Protein 3JTZ (pdb70)

Secondary structure (DSSP, 8-state):
---HHHHHH----SS-EEEE-STTEEEEE-TTS-EEEEEEEEETTEEEEEEEEETTTS-HHHHHHHHHHHHHHHT--

InterPro domains:
  IPR002104 Integrase, catalytic domain [PF00589] (224-384)
  IPR002104 Integrase, catalytic domain [PS51898] (199-393)
  IPR010998 Integrase/recombinase, N-terminal [G3DSA:1.10.150.130] (89-200)
  IPR011010 DNA breaking-rejoining enzyme, catalytic core [SSF56349] (98-392)
  IPR013762 Integrase-like, catalytic domain superfamily [G3DSA:1.10.443.10] (201-398)
  IPR025166 Integrase, DNA-binding domain [PF13356] (3-87)
  IPR038488 Integrase, DNA-binding domain superfamily [G3DSA:3.30.160.390] (1-87)
  IPR044068 Core-binding (CB) domain [PS51900] (96-176)
  IPR050808 Phage Integrase [PTHR30629] (1-405)
  IPR053876 Phage integrase, central domain [PF22022] (98-191)

B-factor: mean 17.86, std 9.56, range [7.32, 62.96]

Solvent-accessible surface area: 5059 Å² total; per-residue (Å²): 100,14,60,59,71,116,0,141,113,50,81,57,52,140,146,68,60,121,30,72,8,44,115,19,0,11,0,19,0,96,59,84,34,56,63,46,0,30,2,98,63,122,100,102,66,154,113,58,113,74,61,15,18,47,10,73,89,44,39,14,75,64,0,73,129,63,19,52,38,41,89,147,121,61,64,139,173

Structure (mmCIF, N/CA/C/O backbone):
data_3JTZ
#
_entry.id   3JTZ
#
_cell.length_a   48.750
_cell.length_b   48.750
_cell.length_c   74.200
_cell.angle_alpha   90.00
_cell.angle_beta   90.00
_cell.angle_gamma   90.00
#
_symmetry.space_group_name_H-M   'P 41 21 2'
#
loop_
_entity.id
_entity.type
_entity.pdbx_description
1 polymer Integrase
2 non-polymer 'SODIUM ION'
3 water water
#
loop_
_atom_site.group_PDB
_atom_site.id
_atom_site.type_symbol
_atom_site.label_atom_id
_atom_site.label_alt_id
_atom_site.label_comp_id
_atom_site.label_asym_id
_atom_site.label_entity_id
_atom_site.label_seq_id
_atom_site.pdbx_PDB_ins_code
_atom_site.Cartn_x
_atom_site.Cartn_y
_atom_site.Cartn_z
_atom_site.occupancy
_atom_site.B_iso_or_equiv
_atom_site.auth_seq_id
_atom_site.auth_comp_id
_atom_site.auth_asym_id
_atom_site.auth_atom_id
_atom_site.pdbx_PDB_model_num
ATOM 1 N N . SER A 1 2 ? 9.604 20.622 20.515 1.00 24.11 2 SER A N 1
ATOM 2 C CA . SER A 1 2 ? 9.702 19.841 21.785 1.00 23.51 2 SER A CA 1
ATOM 3 C C . SER A 1 2 ? 9.742 18.354 21.477 1.00 22.38 2 SER A C 1
ATOM 4 O O . SER A 1 2 ? 9.305 17.915 20.414 1.00 23.46 2 SER A O 1
ATOM 7 N N . LEU A 1 3 ? 10.273 17.573 22.405 1.00 20.38 3 LEU A N 1
ATOM 8 C CA . LEU A 1 3 ? 10.346 16.144 22.199 1.00 18.36 3 LEU A CA 1
ATOM 9 C C . LEU A 1 3 ? 9.238 15.402 22.940 1.00 16.90 3 LEU A C 1
ATOM 10 O O . LEU A 1 3 ? 8.635 15.920 23.877 1.00 15.78 3 LEU A O 1
ATOM 15 N N . THR A 1 4 ? 8.975 14.183 22.485 1.00 15.67 4 THR A N 1
ATOM 16 C CA . THR A 1 4 ? 8.263 13.191 23.266 1.00 15.40 4 THR A CA 1
ATOM 17 C C . THR A 1 4 ? 9.095 11.932 23.140 1.00 14.62 4 THR A C 1
ATOM 18 O O . THR A 1 4 ? 9.926 11.817 22.231 1.00 13.03 4 THR A O 1
ATOM 22 N N . ASP A 1 5 ? 8.879 10.986 24.040 1.00 14.46 5 ASP A N 1
ATOM 23 C CA . ASP A 1 5 ? 9.605 9.750 23.966 1.00 15.02 5 ASP A CA 1
ATOM 24 C C . ASP A 1 5 ? 9.314 9.030 22.648 1.00 14.76 5 ASP A C 1
ATOM 25 O O . ASP A 1 5 ? 10.214 8.467 22.031 1.00 14.74 5 ASP A O 1
ATOM 30 N N . ALA A 1 6 ? 8.065 9.074 22.194 1.00 15.02 6 ALA A N 1
ATOM 31 C CA . ALA A 1 6 ? 7.703 8.423 20.940 1.00 15.02 6 ALA A CA 1
ATOM 32 C C . ALA A 1 6 ? 8.438 9.052 19.764 1.00 14.79 6 ALA A C 1
ATOM 33 O O . ALA A 1 6 ? 8.945 8.352 18.897 1.00 15.03 6 ALA A O 1
ATOM 35 N N . LYS A 1 7 ? 8.510 10.376 19.740 1.00 14.85 7 LYS A N 1
ATOM 36 C CA . LYS A 1 7 ? 9.274 11.064 18.707 1.00 14.77 7 LYS A CA 1
ATOM 37 C C . LYS A 1 7 ? 10.747 10.654 18.744 1.00 14.65 7 LYS A C 1
ATOM 38 O O . LYS A 1 7 ? 11.352 10.417 17.706 1.00 14.95 7 LYS A O 1
ATOM 44 N N . ILE A 1 8 ? 11.315 10.568 19.937 1.00 13.91 8 ILE A N 1
ATOM 45 C CA . ILE A 1 8 ? 12.712 10.143 20.071 1.00 14.71 8 ILE A CA 1
ATOM 46 C C . ILE A 1 8 ? 12.907 8.739 19.525 1.00 15.05 8 ILE A C 1
ATOM 47 O O . ILE A 1 8 ? 13.813 8.504 18.743 1.00 15.11 8 ILE A O 1
ATOM 52 N N . ARG A 1 9 ? 12.058 7.805 19.942 1.00 15.55 9 ARG A N 1
ATOM 53 C CA . ARG A 1 9 ? 12.209 6.408 19.543 1.00 16.89 9 ARG A CA 1
ATOM 54 C C . ARG A 1 9 ? 11.983 6.197 18.059 1.00 18.00 9 ARG A C 1
ATOM 55 O O . ARG A 1 9 ? 12.468 5.221 17.498 1.00 18.61 9 ARG A O 1
ATOM 63 N N . THR A 1 10 ? 11.260 7.115 17.430 1.00 18.73 10 THR A N 1
ATOM 64 C CA . THR A 1 10 ? 11.015 7.047 15.999 1.00 20.71 10 THR A CA 1
ATOM 65 C C . THR A 1 10 ? 12.251 7.505 15.221 1.00 21.15 10 THR A C 1
ATOM 66 O O . THR A 1 10 ? 12.478 7.077 14.091 1.00 22.05 10 THR A O 1
ATOM 70 N N . LEU A 1 11 ? 13.061 8.358 15.840 1.00 21.90 11 LEU A N 1
ATOM 71 C CA . LEU A 1 11 ? 14.325 8.782 15.248 1.00 22.54 11 LEU A CA 1
ATOM 72 C C . LEU A 1 11 ? 15.188 7.578 14.937 1.00 22.85 11 LEU A C 1
ATOM 73 O O . LEU A 1 11 ? 15.176 6.575 15.656 1.00 23.51 11 LEU A O 1
ATOM 78 N N . LYS A 1 12 ? 15.947 7.673 13.856 1.00 22.44 12 LYS A N 1
ATOM 79 C CA . LYS A 1 12 ? 16.907 6.633 13.562 1.00 22.08 12 LYS A CA 1
ATOM 80 C C . LYS A 1 12 ? 18.244 7.272 13.243 1.00 21.32 12 LYS A C 1
ATOM 81 O O . LYS A 1 12 ? 18.302 8.349 12.652 1.00 21.05 12 LYS A O 1
ATOM 84 N N . PRO A 1 13 ? 19.327 6.613 13.654 1.00 20.80 13 PRO A N 1
ATOM 85 C CA . PRO A 1 13 ? 20.639 7.045 13.209 1.00 20.04 13 PRO A CA 1
ATOM 86 C C . PRO A 1 13 ? 20.643 7.150 11.686 1.00 19.06 13 PRO A C 1
ATOM 87 O O . PRO A 1 13 ? 20.039 6.326 10.987 1.00 19.19 13 PRO A O 1
ATOM 91 N N . SER A 1 14 ? 21.312 8.169 11.176 1.00 17.88 14 SER A N 1
ATOM 92 C CA . SER A 1 14 ? 21.352 8.399 9.744 1.00 17.33 14 SER A CA 1
ATOM 93 C C . SER A 1 14 ? 22.798 8.320 9.335 1.00 16.54 14 SER A C 1
ATOM 94 O O . SER A 1 14 ? 23.621 7.732 10.036 1.00 17.04 14 SER A O 1
ATOM 97 N N . ASP A 1 15 ? 23.126 8.914 8.202 1.00 15.50 15 ASP A N 1
ATOM 98 C CA . ASP A 1 15 ? 24.505 8.861 7.766 1.00 15.55 15 ASP A CA 1
ATOM 99 C C . ASP A 1 15 ? 25.307 10.063 8.256 1.00 14.44 15 ASP A C 1
ATOM 100 O O . ASP A 1 15 ? 26.489 10.177 7.956 1.00 14.1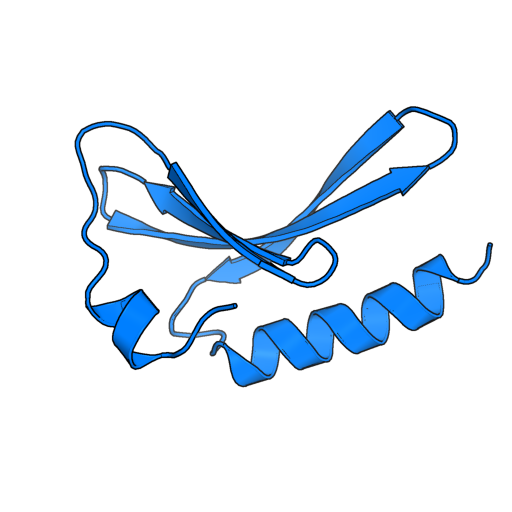7 15 ASP A O 1
ATOM 105 N N . LYS A 1 16 ? 24.663 10.927 9.043 1.00 14.03 16 LYS A N 1
ATOM 106 C CA . LYS A 1 16 ? 25.335 12.072 9.625 1.00 14.07 16 LYS A CA 1
ATOM 107 C C . LYS A 1 16 ? 24.785 12.376 11.025 1.00 12.29 16 LYS A C 1
ATOM 108 O O . LYS A 1 16 ? 23.599 12.204 11.260 1.00 12.37 16 LYS A O 1
ATOM 114 N N . PRO A 1 17 ? 25.640 12.838 11.953 1.00 11.08 17 PRO A N 1
ATOM 115 C CA . PRO A 1 17 ? 25.103 13.154 13.279 1.00 10.36 17 PRO A CA 1
ATOM 116 C C . PRO A 1 17 ? 24.071 14.246 13.169 1.00 9.80 17 PRO A C 1
ATOM 117 O O . PRO A 1 17 ? 24.204 15.152 12.347 1.00 9.58 17 PRO A O 1
ATOM 121 N N . PHE A 1 18 ? 23.058 14.206 14.021 1.00 9.10 18 PHE A N 1
ATOM 122 C CA . PHE A 1 18 ? 22.090 15.283 14.068 1.00 9.09 18 PHE A CA 1
ATOM 123 C C . PHE A 1 18 ? 21.572 15.449 15.474 1.00 8.94 18 PHE A C 1
ATOM 124 O O . PHE A 1 18 ? 21.704 14.541 16.295 1.00 9.17 18 PHE A O 1
ATOM 132 N N . LYS A 1 19 ? 20.997 16.616 15.736 1.00 8.93 19 LYS A N 1
ATOM 133 C CA . LYS A 1 19 ? 20.464 16.966 17.039 1.00 9.92 19 LYS A CA 1
ATOM 134 C C . LYS A 1 19 ? 18.980 17.214 16.897 1.00 10.19 19 LYS A C 1
ATOM 135 O O . LYS A 1 19 ? 18.520 17.779 15.903 1.00 10.74 19 LYS A O 1
ATOM 141 N N . VAL A 1 20 ? 18.230 16.783 17.897 1.00 10.07 20 VAL A N 1
ATOM 142 C CA . VAL A 1 20 ? 16.823 17.151 18.005 1.00 11.34 20 VAL A CA 1
ATOM 143 C C . VAL A 1 20 ? 16.631 17.856 19.335 1.00 10.90 20 VAL A C 1
ATOM 144 O O . VAL A 1 20 ? 17.066 17.378 20.389 1.00 10.62 20 VAL A O 1
ATOM 148 N N . SER A 1 21 ? 16.014 19.025 19.267 1.00 11.93 21 SER A N 1
ATOM 149 C CA . SER A 1 21 ? 15.900 19.917 20.400 1.00 13.26 21 SER A CA 1
ATOM 150 C C . SER A 1 21 ? 14.639 19.645 21.177 1.00 13.88 21 SER A C 1
ATOM 151 O O . SER A 1 21 ? 13.592 19.339 20.606 1.00 14.74 21 SER A O 1
ATOM 154 N N . ASP A 1 22 ? 14.745 19.726 22.490 1.00 14.24 22 ASP A N 1
ATOM 155 C CA . ASP A 1 22 ? 13.549 19.747 23.303 1.00 15.83 22 ASP A CA 1
ATOM 156 C C . ASP A 1 22 ? 13.146 21.207 23.455 1.00 17.11 22 ASP A C 1
ATOM 157 O O . ASP A 1 22 ? 12.272 21.705 22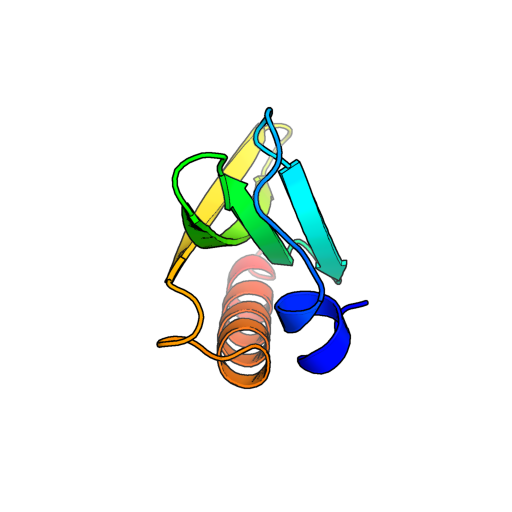.730 1.00 18.79 22 ASP A O 1
ATOM 162 N N . SER A 1 23 ? 13.808 21.907 24.359 1.00 18.12 23 SER A N 1
ATOM 163 C CA . SER A 1 23 ? 13.665 23.360 24.489 1.00 18.14 23 SER A CA 1
ATOM 164 C C . SER A 1 23 ? 14.724 23.837 25.464 1.00 17.42 23 SER A C 1
ATOM 165 O O . SER A 1 23 ? 15.305 23.019 26.173 1.00 16.26 23 SER A O 1
ATOM 168 N N . HIS A 1 24 ? 14.974 25.147 25.489 1.00 16.77 24 HIS A N 1
ATOM 169 C CA . HIS A 1 24 ? 15.843 25.762 26.498 1.00 16.64 24 HIS A CA 1
ATOM 170 C C . HIS A 1 24 ? 17.218 25.130 26.590 1.00 15.67 24 HIS A C 1
ATOM 171 O O . HIS A 1 24 ? 17.723 24.893 27.684 1.00 15.61 24 HIS A O 1
ATOM 178 N N . GLY A 1 25 ? 17.820 24.861 25.436 1.00 14.56 25 GLY A N 1
ATOM 179 C CA . GLY A 1 25 ? 19.186 24.371 25.386 1.00 13.97 25 GLY A CA 1
ATOM 180 C C . GLY A 1 25 ? 19.363 22.860 25.417 1.00 12.68 25 GLY A C 1
ATOM 181 O O . GLY A 1 25 ? 20.457 22.376 25.189 1.00 13.14 25 GLY A O 1
ATOM 182 N N . LEU A 1 26 ? 18.303 22.115 25.706 1.00 11.68 26 LEU A N 1
ATOM 183 C CA . LEU A 1 26 ? 18.415 20.659 25.808 1.00 11.01 26 LEU A CA 1
ATOM 184 C C . LEU A 1 26 ? 18.232 20.020 24.446 1.00 10.94 26 LEU A C 1
ATOM 185 O O . LEU A 1 26 ? 17.274 20.326 23.742 1.00 11.51 26 LEU A O 1
ATOM 190 N N . TYR A 1 27 ? 19.134 19.113 24.087 1.00 9.76 27 TYR A N 1
ATOM 191 C CA . TYR A 1 27 ? 18.973 18.380 22.847 1.00 9.70 27 TYR A CA 1
ATOM 192 C C . TYR A 1 27 ? 19.522 16.978 22.970 1.00 9.17 27 TYR A C 1
ATOM 193 O O . TYR A 1 27 ? 20.311 16.661 23.862 1.00 9.03 27 TYR A O 1
ATOM 202 N N . LEU A 1 28 ? 19.071 16.133 22.056 1.00 8.33 28 LEU A N 1
ATOM 203 C CA . LEU A 1 28 ? 19.559 14.775 21.938 1.00 8.44 28 LEU A CA 1
ATOM 204 C C . LEU A 1 28 ? 20.405 14.702 20.681 1.00 8.10 28 LEU A C 1
ATOM 205 O O . LEU A 1 28 ? 19.922 15.054 19.598 1.00 8.87 28 LEU A O 1
ATOM 210 N N . LEU A 1 29 ? 21.642 14.240 20.828 1.00 8.03 29 LEU A N 1
ATOM 211 C CA . LEU A 1 29 ? 22.553 14.050 19.705 1.00 8.55 29 LEU A CA 1
ATOM 212 C C . LEU A 1 29 ? 22.489 12.595 19.291 1.00 8.55 29 LEU A C 1
ATOM 213 O O . LEU A 1 29 ? 22.762 11.706 20.094 1.00 8.28 29 LEU A O 1
ATOM 218 N N . VAL A 1 30 ? 22.133 12.370 18.032 1.00 7.94 30 VAL A 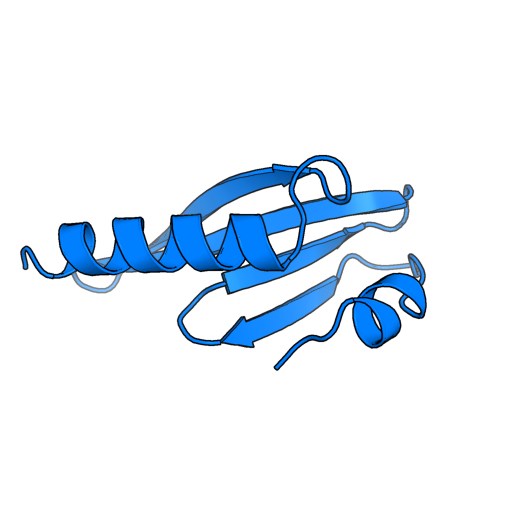N 1
ATOM 219 C CA . VAL A 1 30 ? 21.994 11.041 17.482 1.00 8.66 30 VAL A CA 1
ATOM 220 C C . VAL A 1 30 ? 23.067 10.839 16.427 1.00 8.87 30 VAL A C 1
ATOM 221 O O . VAL A 1 30 ? 23.098 11.551 15.428 1.00 8.81 30 VAL A O 1
ATOM 225 N N . LYS A 1 31 ? 23.937 9.868 16.648 1.00 9.12 31 LYS A N 1
ATOM 226 C CA . LYS A 1 31 ? 25.073 9.621 15.752 1.00 9.79 31 LYS A CA 1
ATOM 227 C C . LYS A 1 31 ? 24.838 8.396 14.882 1.00 10.28 31 LYS A C 1
ATOM 228 O O . LYS A 1 31 ? 24.085 7.500 15.257 1.00 10.68 31 LYS A O 1
ATOM 234 N N . PRO A 1 32 ? 25.518 8.333 13.715 1.00 10.52 32 PRO A N 1
ATOM 235 C CA . PRO A 1 32 ? 25.319 7.204 12.799 1.00 11.85 32 PRO A CA 1
ATOM 236 C C . PRO A 1 32 ? 25.569 5.850 13.444 1.00 13.32 32 PRO A C 1
ATOM 237 O O . PRO A 1 32 ? 24.874 4.895 13.105 1.00 15.15 32 PRO A O 1
ATOM 241 N N . GLY A 1 33 ? 26.526 5.766 14.364 1.00 13.72 33 GLY A N 1
ATOM 242 C CA . GLY A 1 33 ? 26.840 4.493 15.026 1.00 14.74 33 GLY A CA 1
ATOM 243 C C . GLY A 1 33 ? 25.801 4.073 16.056 1.00 15.11 33 GLY A C 1
ATOM 244 O O . GLY A 1 33 ? 25.910 2.994 16.642 1.00 16.88 33 GLY A O 1
ATOM 245 N N . GLY A 1 34 ? 24.798 4.913 16.306 1.00 14.38 34 GLY A N 1
ATOM 246 C CA . GLY A 1 34 ? 23.720 4.529 17.200 1.00 14.64 34 GLY A CA 1
ATOM 247 C C . GLY A 1 34 ? 23.661 5.250 18.537 1.00 14.57 34 GLY A C 1
ATOM 248 O O . GLY A 1 34 ? 22.655 5.151 19.243 1.00 15.42 34 GLY A O 1
ATOM 249 N N . SER A 1 35 ? 24.721 5.968 18.896 1.00 14.08 35 SER A N 1
ATOM 250 C CA . SER A 1 35 ? 24.718 6.738 20.148 1.00 14.39 35 SER A CA 1
ATOM 251 C C . SER A 1 35 ? 23.571 7.750 20.175 1.00 12.94 35 SER A C 1
ATOM 252 O O . SER A 1 35 ? 23.333 8.460 19.195 1.00 12.12 35 SER A O 1
ATOM 255 N N . ARG A 1 36 ? 22.871 7.829 21.308 1.00 11.37 36 ARG A N 1
ATOM 256 C CA . ARG A 1 36 ? 21.886 8.874 21.549 1.00 10.84 36 ARG A CA 1
ATOM 257 C C . ARG A 1 36 ? 22.247 9.488 22.893 1.00 10.39 36 ARG A C 1
ATOM 258 O O . ARG A 1 36 ? 22.144 8.812 23.922 1.00 11.42 36 ARG A O 1
ATOM 266 N N . HIS A 1 37 ? 22.678 10.744 22.894 1.00 9.31 37 HIS A N 1
ATOM 267 C CA . HIS A 1 37 ? 23.188 11.343 24.124 1.00 9.07 37 HIS A CA 1
ATOM 268 C C . HIS A 1 37 ? 22.601 12.730 24.337 1.00 8.60 37 HIS A C 1
ATOM 269 O O . HIS A 1 37 ? 22.493 13.522 23.403 1.00 9.28 37 HIS A O 1
ATOM 276 N N . TRP A 1 38 ? 22.264 13.034 25.584 1.00 8.16 38 TRP A N 1
ATOM 277 C CA . TRP A 1 38 ? 21.700 14.321 25.939 1.00 7.70 38 TRP A CA 1
ATOM 278 C C . TRP A 1 38 ? 22.782 15.351 26.183 1.00 7.61 38 TRP A C 1
ATOM 279 O O . TRP A 1 38 ? 23.779 15.085 26.844 1.00 7.81 38 TRP A O 1
ATOM 290 N N . TYR A 1 39 ? 22.541 16.553 25.697 1.00 8.08 39 TYR A N 1
ATOM 291 C CA . TYR A 1 39 ? 23.425 17.675 25.979 1.00 8.88 39 TYR A CA 1
ATOM 292 C C . TYR A 1 39 ? 22.598 18.890 26.312 1.00 9.30 39 TYR A C 1
ATOM 293 O O . TYR A 1 39 ? 21.466 19.045 25.842 1.00 10.21 39 TYR A O 1
ATOM 302 N N . LEU A 1 40 ? 23.178 19.765 27.124 1.00 9.66 40 LEU A N 1
ATOM 303 C CA . LEU A 1 40 ? 22.593 21.074 27.354 1.00 10.19 40 LEU A CA 1
ATOM 304 C C . LEU A 1 40 ? 23.589 22.130 26.927 1.00 10.61 40 LEU A C 1
ATOM 305 O O . LEU A 1 40 ? 24.727 22.158 27.412 1.00 10.48 40 LEU A O 1
ATOM 310 N N . LYS A 1 41 ? 23.164 22.990 26.015 1.00 11.24 41 LYS A N 1
ATOM 311 C CA . LYS A 1 41 ? 24.040 24.082 25.591 1.00 12.17 41 LYS A CA 1
ATOM 312 C C . LYS A 1 41 ? 23.750 25.323 26.410 1.00 12.97 41 LYS A C 1
ATOM 313 O O . LYS A 1 41 ? 22.631 25.516 26.871 1.00 14.08 41 LYS A O 1
ATOM 319 N N . TYR A 1 42 ? 24.783 26.122 26.629 1.00 12.94 42 TYR A N 1
ATOM 320 C CA . TYR A 1 42 ? 24.662 27.314 27.457 1.00 14.27 42 TYR A CA 1
ATOM 321 C C . TYR A 1 42 ? 25.634 28.347 26.925 1.00 14.90 42 TYR A C 1
ATOM 322 O O . TYR A 1 42 ? 26.672 27.999 26.359 1.00 14.20 42 TYR A O 1
ATOM 331 N N . ARG A 1 43 ? 25.304 29.618 27.119 1.00 16.47 43 ARG A N 1
ATOM 332 C CA . ARG A 1 43 ? 26.088 30.700 26.561 1.00 18.12 43 ARG A CA 1
ATOM 333 C C . ARG A 1 43 ? 26.442 31.646 27.685 1.00 19.08 43 ARG A C 1
ATOM 334 O O . ARG A 1 43 ? 25.566 32.065 28.439 1.00 19.73 43 ARG A O 1
ATOM 339 N N . ILE A 1 44 ? 27.728 31.954 27.810 1.00 19.78 44 ILE A N 1
ATOM 340 C CA . ILE A 1 44 ? 28.202 32.914 28.797 1.00 21.50 44 ILE A CA 1
ATOM 341 C C . ILE A 1 44 ? 29.177 33.882 28.145 1.00 21.79 44 ILE A C 1
ATOM 342 O O . ILE A 1 44 ? 30.143 33.469 27.513 1.00 21.77 44 ILE A O 1
ATOM 347 N N . SER A 1 45 ? 28.906 35.172 28.309 1.00 22.62 45 SER A N 1
ATOM 348 C CA . SER A 1 45 ? 29.681 36.234 27.673 1.00 23.27 45 SER A CA 1
ATOM 349 C C . SER A 1 45 ? 30.147 35.906 26.254 1.00 22.24 45 SER A C 1
ATOM 350 O O . SER A 1 45 ? 31.332 35.961 25.939 1.00 22.86 45 SER A O 1
ATOM 353 N N . GLY A 1 46 ? 29.191 35.579 25.399 1.00 21.18 46 GLY A N 1
ATOM 354 C CA . GLY A 1 46 ? 29.462 35.433 23.980 1.00 19.59 46 GLY A CA 1
ATOM 355 C C . GLY A 1 46 ? 30.059 34.103 23.559 1.00 18.24 46 GLY A C 1
ATOM 356 O O . GLY A 1 46 ? 30.298 33.895 22.378 1.00 19.27 46 GLY A O 1
ATOM 357 N N . LYS A 1 47 ? 30.293 33.206 24.513 1.00 16.18 47 LYS A N 1
ATOM 358 C CA . LYS A 1 47 ? 30.836 31.886 24.211 1.00 14.78 47 LYS A CA 1
ATOM 359 C C . LYS A 1 47 ? 29.797 30.833 24.539 1.00 13.63 47 LYS A C 1
ATOM 360 O O . LYS A 1 47 ? 29.170 30.874 25.594 1.00 14.18 47 LYS A O 1
ATOM 366 N N . GLU A 1 48 ? 29.613 29.877 23.644 1.00 11.84 48 GLU A N 1
ATOM 367 C CA . GLU A 1 48 ? 28.651 28.815 23.889 1.00 11.88 48 GLU A CA 1
ATOM 368 C C . GLU A 1 48 ? 29.383 27.494 24.082 1.00 11.48 48 GLU A C 1
ATOM 369 O O . GLU A 1 48 ? 30.273 27.153 23.308 1.00 10.71 48 GLU A O 1
ATOM 375 N N . SER A 1 49 ? 29.020 26.752 25.122 1.00 11.43 49 SER A N 1
ATOM 376 C CA . SER A 1 49 ? 29.579 25.428 25.360 1.00 11.78 49 SER A CA 1
ATOM 377 C C . SER A 1 49 ? 28.402 24.481 25.610 1.00 11.55 49 SER A C 1
ATOM 378 O O . SER A 1 49 ? 27.247 24.883 25.557 1.00 11.76 49 SER A O 1
ATOM 381 N N . ARG A 1 50 ? 28.695 23.223 25.864 1.00 11.59 50 ARG A N 1
ATOM 382 C CA . ARG A 1 50 ? 27.623 22.289 26.147 1.00 12.15 50 ARG A CA 1
ATOM 383 C C . ARG A 1 50 ? 28.106 21.337 27.207 1.00 12.25 50 ARG A C 1
ATOM 384 O O . ARG A 1 50 ? 29.309 21.105 27.358 1.00 13.43 50 ARG A O 1
ATOM 392 N N . ILE A 1 51 ? 27.170 20.764 27.944 1.00 11.79 51 ILE A N 1
ATOM 393 C CA . ILE A 1 51 ? 27.552 19.674 28.821 1.00 12.73 51 ILE A CA 1
ATOM 394 C C . ILE A 1 51 ? 26.683 18.481 28.582 1.00 11.32 51 ILE A C 1
ATOM 395 O O . ILE A 1 51 ? 25.481 18.566 28.322 1.00 11.20 51 ILE A O 1
ATOM 400 N N . ALA A 1 52 ? 27.342 17.354 28.644 1.00 10.77 52 ALA A N 1
ATOM 401 C CA . ALA A 1 52 ? 26.700 16.078 28.472 1.00 9.76 52 ALA A CA 1
ATOM 402 C C . ALA A 1 52 ? 25.866 15.759 29.710 1.00 9.78 52 ALA A C 1
ATOM 403 O O . ALA A 1 52 ? 26.314 15.942 30.828 1.00 10.45 52 ALA A O 1
ATOM 405 N N . LEU A 1 53 ? 24.659 15.262 29.501 1.00 9.31 53 LEU A N 1
ATOM 406 C CA . LEU A 1 53 ? 23.774 14.912 30.606 1.00 9.64 53 LEU A CA 1
ATOM 407 C C . LEU A 1 53 ? 23.532 13.430 30.718 1.00 10.32 53 LEU A C 1
ATOM 408 O O . LEU A 1 53 ? 22.862 13.000 31.657 1.00 11.54 53 LEU A O 1
ATOM 413 N N . GLY A 1 54 ? 24.031 12.649 29.762 1.00 9.36 54 GLY A N 1
ATOM 414 C CA . GLY A 1 54 ? 23.940 11.198 29.845 1.00 9.74 54 GLY A CA 1
ATOM 415 C C . GLY A 1 54 ? 23.342 10.566 28.604 1.00 9.43 54 GLY A C 1
ATOM 416 O O . GLY A 1 54 ? 22.734 11.222 27.767 1.00 9.88 54 GLY A O 1
ATOM 417 N N . ALA A 1 55 ? 23.502 9.263 28.500 1.00 8.80 55 ALA A N 1
ATOM 418 C CA . ALA A 1 55 ? 22.972 8.510 27.384 1.00 9.56 55 ALA A CA 1
ATOM 419 C C . ALA A 1 55 ? 21.486 8.228 27.538 1.00 9.81 55 ALA A C 1
ATOM 420 O O . ALA A 1 55 ? 21.002 7.944 28.646 1.00 10.13 55 ALA A O 1
ATOM 422 N N . TYR A 1 56 ? 20.770 8.311 26.431 1.00 9.28 56 TYR A N 1
ATOM 423 C CA . TYR A 1 56 ? 19.407 7.837 26.340 1.00 9.88 56 TYR A CA 1
ATOM 424 C C . TYR A 1 56 ? 19.438 6.389 25.866 1.00 10.69 56 TYR A C 1
ATOM 425 O O . TYR A 1 56 ? 20.198 6.070 24.965 1.00 11.91 56 TYR A O 1
ATOM 434 N N . PRO A 1 57 ? 18.579 5.514 26.420 1.00 11.35 57 PRO A N 1
ATOM 435 C CA . PRO A 1 57 ? 17.478 5.765 27.344 1.00 11.38 57 PRO A CA 1
ATOM 436 C C . PRO A 1 57 ? 17.809 5.632 28.837 1.00 11.52 57 PRO A C 1
ATOM 437 O O . PRO A 1 57 ? 16.914 5.789 29.669 1.00 12.55 57 PRO A O 1
ATOM 441 N N . ALA A 1 58 ? 19.058 5.365 29.193 1.00 11.23 58 ALA A N 1
ATOM 442 C CA . ALA A 1 58 ? 19.379 5.295 30.626 1.00 11.64 58 ALA A CA 1
ATOM 443 C C . ALA A 1 58 ? 18.917 6.561 31.330 1.00 11.56 58 ALA A C 1
ATOM 444 O O . ALA A 1 58 ? 18.413 6.511 32.454 1.00 11.80 58 ALA A O 1
ATOM 446 N N . ILE A 1 59 ? 19.144 7.703 30.684 1.00 10.38 59 ILE A N 1
ATOM 447 C CA . ILE A 1 59 ? 18.596 8.976 31.127 1.00 10.95 59 ILE A CA 1
ATOM 448 C C . ILE A 1 59 ? 17.399 9.242 30.232 1.00 10.47 59 ILE A C 1
ATOM 449 O O . ILE A 1 59 ? 17.542 9.404 29.013 1.00 10.22 59 ILE A O 1
ATOM 454 N N . SER A 1 60 ? 16.209 9.236 30.823 1.00 9.96 60 SER A N 1
ATOM 455 C CA . SER A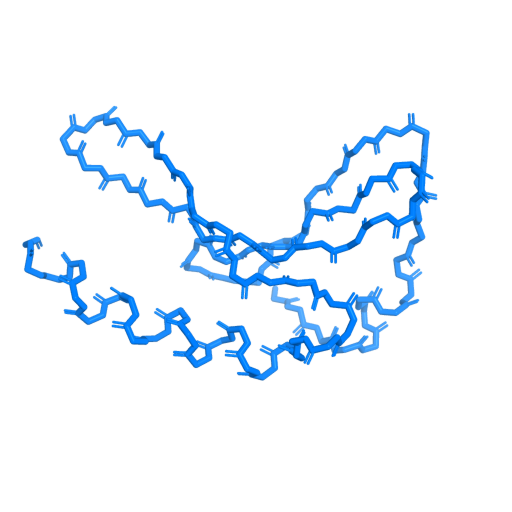 1 60 ? 14.976 9.409 30.080 1.00 10.52 60 SER A CA 1
ATOM 456 C C . SER A 1 60 ? 14.809 10.867 29.697 1.00 9.91 60 SER A C 1
ATOM 457 O O . SER A 1 60 ? 15.509 11.751 30.209 1.00 9.28 60 SER A O 1
ATOM 460 N N . LEU A 1 61 ? 13.856 11.130 28.821 1.00 10.43 61 LEU A N 1
ATOM 461 C CA . LEU A 1 61 ? 13.515 12.497 28.497 1.00 10.99 61 LEU A CA 1
ATOM 462 C C . LEU A 1 61 ? 13.121 13.282 29.755 1.00 11.20 61 LEU A C 1
ATOM 463 O O . LEU A 1 61 ? 13.552 14.421 29.954 1.00 10.93 61 LEU A O 1
ATOM 468 N N . SER A 1 62 ? 12.312 12.679 30.616 1.00 11.58 62 SER A N 1
ATOM 469 C CA . SER A 1 62 ? 11.882 13.345 31.841 1.00 12.55 62 SER A CA 1
ATOM 470 C C . SER A 1 62 ? 13.075 13.679 32.724 1.00 11.55 62 SER A C 1
ATOM 471 O O . SER A 1 62 ? 13.148 14.773 33.276 1.00 11.77 62 SER A O 1
ATOM 474 N N . ASP A 1 63 ? 14.004 12.737 32.867 1.00 10.96 63 ASP A N 1
ATOM 475 C CA . ASP A 1 63 ? 15.219 12.983 33.644 1.00 11.43 63 ASP A CA 1
ATOM 476 C C . ASP A 1 63 ? 16.052 14.120 33.077 1.00 10.31 63 ASP A C 1
ATOM 477 O O . ASP A 1 63 ? 16.526 14.983 33.816 1.00 10.41 63 ASP A O 1
ATOM 482 N N . ALA A 1 64 ? 16.256 14.110 31.759 1.00 9.60 64 ALA A N 1
ATOM 483 C CA . ALA A 1 64 ? 17.066 15.132 31.116 1.00 8.90 64 ALA A CA 1
ATOM 484 C C . ALA A 1 64 ? 16.453 16.498 31.354 1.00 8.87 64 ALA A C 1
ATOM 485 O O . ALA A 1 64 ? 17.162 17.481 31.583 1.00 8.37 64 ALA A O 1
ATOM 487 N N . ARG A 1 65 ? 15.122 16.560 31.287 1.00 8.83 65 ARG A N 1
ATOM 488 C CA . ARG A 1 65 ? 14.413 17.807 31.536 1.00 9.82 65 ARG A CA 1
ATOM 489 C C . ARG A 1 65 ? 14.629 18.320 32.955 1.00 9.15 65 ARG A C 1
ATOM 490 O O . ARG A 1 65 ? 14.829 19.512 33.158 1.00 9.33 65 ARG A O 1
ATOM 498 N N . GLN A 1 66 ? 14.626 17.427 33.928 1.00 9.19 66 GLN A N 1
ATOM 499 C CA . GLN A 1 66 ? 14.851 17.848 35.299 1.00 9.45 66 GLN A CA 1
ATOM 500 C C . GLN A 1 66 ? 16.284 18.315 35.482 1.00 9.38 66 GLN A C 1
ATOM 501 O O . GLN A 1 66 ? 16.542 19.311 36.153 1.00 8.60 66 GLN A O 1
ATOM 507 N N . GLN A 1 67 ? 17.230 17.618 34.857 1.00 8.87 67 GLN A N 1
ATOM 508 C CA . GLN A 1 67 ? 18.607 18.065 34.912 1.00 8.85 67 GLN A CA 1
ATOM 509 C C . GLN A 1 67 ? 18.710 19.468 34.320 1.00 8.31 67 GLN A C 1
ATOM 510 O O . GLN A 1 67 ? 19.349 20.339 34.893 1.00 8.62 67 GLN A O 1
ATOM 516 N N . ARG A 1 68 ? 18.049 19.694 33.186 1.00 8.65 68 ARG A N 1
ATOM 517 C CA . ARG A 1 68 ? 18.028 21.011 32.572 1.00 8.70 68 ARG A CA 1
ATOM 518 C C . ARG A 1 68 ? 17.448 22.049 33.526 1.00 9.06 68 ARG A C 1
ATOM 519 O O . ARG A 1 68 ? 17.998 23.133 33.664 1.00 9.66 68 ARG A O 1
ATOM 527 N N . GLU A 1 69 ? 16.328 21.733 34.169 1.00 9.60 69 GLU A N 1
ATOM 528 C CA . GLU A 1 69 ? 15.716 22.705 35.076 1.00 10.43 69 GLU A CA 1
ATOM 529 C C . GLU A 1 69 ? 16.645 23.060 36.233 1.00 9.95 69 GLU A C 1
ATOM 530 O O . GLU A 1 69 ? 16.747 24.229 36.614 1.00 10.74 69 GLU A O 1
ATOM 536 N N . GLY A 1 70 ? 17.373 22.088 36.770 1.00 9.03 70 GLY A N 1
ATOM 537 C CA . GLY A 1 70 ? 18.338 22.389 37.814 1.00 8.79 70 GLY A CA 1
ATOM 538 C C . GLY A 1 70 ? 19.426 23.302 37.278 1.00 8.42 70 GLY A C 1
ATOM 539 O O . GLY A 1 70 ? 19.761 24.339 37.883 1.00 9.31 70 GLY A O 1
ATOM 540 N N . ILE A 1 71 ? 20.007 22.925 36.137 1.00 9.13 71 ILE A N 1
ATOM 541 C CA . ILE A 1 71 ? 21.089 23.708 35.549 1.00 9.55 71 ILE A CA 1
ATOM 542 C C . ILE A 1 71 ? 20.645 25.150 35.239 1.00 9.90 71 ILE A C 1
ATOM 543 O O . ILE A 1 71 ? 21.393 26.105 35.463 1.00 10.27 71 ILE A O 1
ATOM 548 N N . ARG A 1 72 ? 19.432 25.325 34.742 1.00 10.13 72 ARG A N 1
ATOM 549 C CA . ARG A 1 72 ? 18.954 26.677 34.443 1.00 11.07 72 ARG A CA 1
ATOM 550 C C . ARG A 1 72 ? 18.906 27.558 35.693 1.00 10.67 72 ARG A C 1
ATOM 551 O O . ARG A 1 72 ? 19.196 28.753 35.630 1.00 11.53 72 ARG A O 1
ATOM 559 N N . LYS A 1 73 ? 18.583 26.963 36.837 1.00 10.03 73 LYS A N 1
ATOM 560 C CA . LYS A 1 73 ? 18.555 27.718 38.097 1.00 10.51 73 LYS A CA 1
ATOM 561 C C . LYS A 1 73 ? 19.953 28.128 38.516 1.00 11.41 73 LYS A C 1
ATOM 562 O O . LYS A 1 73 ? 20.171 29.202 39.065 1.00 12.91 73 LYS A O 1
ATOM 568 N N . MET A 1 74 ? 20.923 27.280 38.227 1.00 11.11 74 MET A N 1
ATOM 569 C CA . MET A 1 74 ? 22.300 27.597 38.534 1.00 13.18 74 MET A CA 1
ATOM 570 C C . MET A 1 74 ? 22.877 28.638 37.571 1.00 12.94 74 MET A C 1
ATOM 571 O O . MET A 1 74 ? 23.598 29.548 37.989 1.00 13.80 74 MET A O 1
ATOM 578 N N . LEU A 1 75 ? 22.571 28.495 36.282 1.00 13.18 75 LEU A N 1
ATOM 579 C CA . LEU A 1 75 ? 23.021 29.456 35.287 1.00 14.04 75 LEU A CA 1
ATOM 580 C C . LEU A 1 75 ? 22.448 30.843 35.571 1.00 14.94 75 LEU A 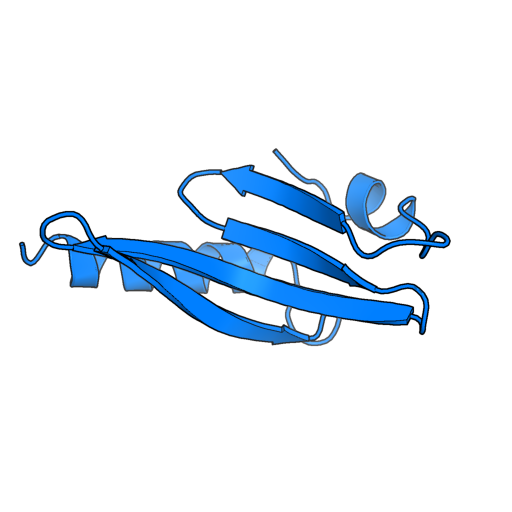C 1
ATOM 581 O O . LEU A 1 75 ? 23.090 31.842 35.268 1.00 15.54 75 LEU A O 1
ATOM 586 N N . ALA A 1 76 ? 21.242 30.897 36.133 1.00 16.02 76 ALA A N 1
ATOM 587 C CA . ALA A 1 76 ? 20.600 32.162 36.484 1.00 17.66 76 ALA A CA 1
ATOM 588 C C . ALA A 1 76 ? 21.537 33.047 37.300 1.00 19.29 76 ALA A C 1
ATOM 589 O O . ALA A 1 76 ? 21.396 34.264 37.307 1.00 19.04 76 ALA A O 1
ATOM 591 N N . LEU A 1 77 ? 22.487 32.434 37.993 1.00 21.58 77 LEU A N 1
ATOM 592 C CA . LEU A 1 77 ? 23.560 33.175 38.635 1.00 24.44 77 LEU A CA 1
ATOM 593 C C . LEU A 1 77 ? 24.776 33.174 37.699 1.00 26.31 77 LEU A C 1
ATOM 594 O O . LEU A 1 77 ? 25.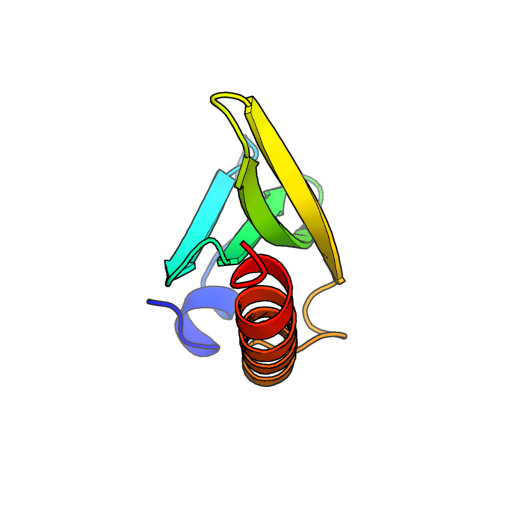676 32.354 37.888 1.00 27.97 77 LEU A O 1
ATOM 599 N N . ASN A 1 78 ? 24.853 34.068 36.712 1.00 28.26 78 ASN A N 1
ATOM 600 C CA . ASN A 1 78 ? 23.981 35.225 36.532 1.00 29.52 78 ASN A CA 1
ATOM 601 C C . ASN A 1 78 ? 23.348 35.258 35.134 1.00 30.01 78 ASN A C 1
ATOM 602 O O . ASN A 1 78 ? 22.145 35.511 34.974 1.00 30.59 78 ASN A O 1
#

Nearest PDB structures (foldseek):
  3jtz-assembly1_A  TM=1.013E+00  e=2.138E-13  Yersinia pestis
  3rmp-assembly1_C  TM=9.814E-01  e=2.922E-11  Yersinia pestis
  3ju0-assembly1_A  TM=9.505E-01  e=3.839E-07  Pectobacterium atrosepticum
  8t8o-assembly1_N  TM=4.469E-01  e=1.758E+00  Salmonella enterica subsp. enterica serovar Typhimurium
  8urq-assembly1_C  TM=5.574E-0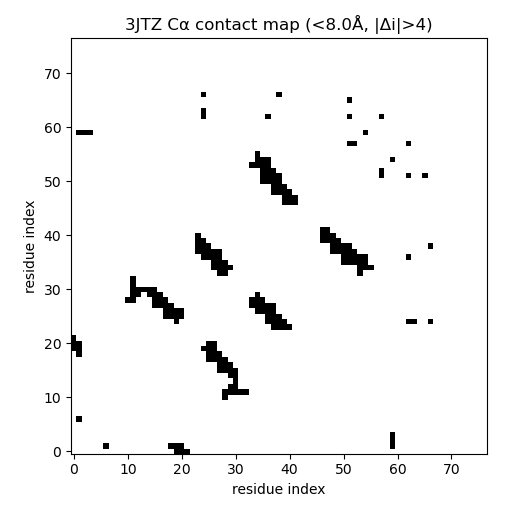1  e=6.011E+00  Saccharomyces cerevisiae S288C

Foldseek 3Di:
DDDQVNVVVDDADQAWDWDDDDQQWIWIAHNVGWTWIKGWDDDPH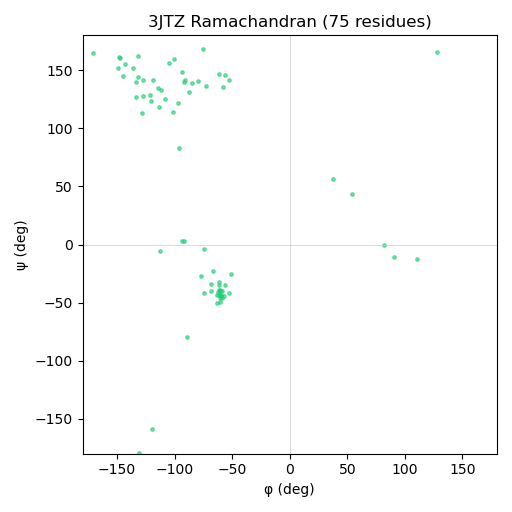DIDIDTDGTPPVQPPVNSVVVSVVVVVVVVVD

CATH classification: 3.30.160.390

Sequence (77 aa):
SLTDAKIRTLKPSDKPFKVSDSHGLYLLVKPGGSRHWYLKYRISGKESRIALGAYPAISLSDARQQREGIRKMLALN

Organism: Yersinia pestis (NCBI:txid632)

Radius of gyration: 12.73 Å; Cα contacts (8 Å, |Δi|>4): 107; chains: 1; bounding box: 23×32×31 Å